Protein AF-A0A453IZM3-F1 (afdb_monomer)

Nearest PDB structures (foldseek):
  3kxy-assembly4_V  TM=3.338E-01  e=6.312E+00  Pseudomonas aeruginosa

Mean predicted aligned error: 9.44 Å

Solvent-accessible surface area (backbone atoms only — not comparable to full-atom values): 4672 Å² total; per-residue (Å²): 111,43,73,45,79,51,99,92,39,84,40,79,80,42,76,75,87,81,61,102,58,83,79,79,77,83,75,59,63,71,61,53,54,65,75,50,71,86,63,53,70,68,57,54,50,51,53,51,51,55,61,69,67,53,82,68,94,76,65,64,70,70,63,70,68,74,81,122

Secondary structure (DSSP, 8-state):
-EEEEETTEEEEEE-----SSPPPPPP-HHHHHHHSTT--HHHHHHHHHHHHHS--SSSHHHHTTS--

Organism: Aegilops tauschii subsp. strangulata (NCBI:txid200361)

Sequence (68 aa):
MVVKLIDGRWEVIYYVGEHNHKLVDKPSLKKYLRSHQGIPPEERAFLTHHHNCNLTTGENDLLAQSEG

Radius of gyration: 16.25 Å; Cα contacts (8 Å, |Δi|>4): 27; chains: 1; bounding box: 36×35×35 Å

Structure (mmCIF, N/CA/C/O backbone):
data_AF-A0A453IZM3-F1
#
_entry.id   AF-A0A453IZM3-F1
#
loop_
_atom_site.group_PDB
_atom_site.id
_atom_site.type_symbol
_atom_site.label_atom_id
_atom_site.label_alt_id
_atom_site.label_comp_id
_atom_site.label_asym_id
_atom_site.label_entity_id
_atom_site.label_seq_id
_atom_site.pdbx_PDB_ins_code
_atom_site.Cartn_x
_atom_site.Cartn_y
_atom_site.Cartn_z
_atom_site.occupancy
_atom_site.B_iso_or_equiv
_atom_site.auth_seq_id
_atom_site.auth_comp_id
_atom_site.auth_asym_id
_atom_site.auth_atom_id
_atom_site.pdbx_PDB_model_num
ATOM 1 N N . MET A 1 1 ? -1.414 -4.567 -16.510 1.00 85.81 1 MET A N 1
ATOM 2 C CA . MET A 1 1 ? -0.837 -5.769 -15.870 1.00 85.81 1 MET A CA 1
ATOM 3 C C . MET A 1 1 ? -1.392 -7.011 -16.541 1.00 85.81 1 MET A C 1
ATOM 5 O O . MET A 1 1 ? -2.540 -6.977 -16.970 1.00 85.81 1 MET A O 1
ATOM 9 N N . VAL A 1 2 ? -0.604 -8.078 -16.617 1.00 90.62 2 VAL A N 1
ATOM 10 C CA . VAL A 1 2 ? -1.048 -9.419 -17.014 1.00 90.62 2 VAL A CA 1
ATOM 11 C C . VAL A 1 2 ? -0.742 -10.360 -15.857 1.00 90.62 2 VAL A C 1
ATOM 13 O O . VAL A 1 2 ? 0.337 -10.286 -15.266 1.00 90.62 2 VAL A O 1
ATOM 16 N N . VAL A 1 3 ? -1.701 -11.222 -15.532 1.00 91.62 3 VAL A N 1
ATOM 17 C CA . VAL A 1 3 ? -1.588 -12.200 -14.448 1.00 91.62 3 VAL A CA 1
ATOM 18 C C . VAL A 1 3 ? -1.730 -13.618 -14.979 1.00 91.62 3 VAL A C 1
ATOM 20 O O . VAL A 1 3 ? -2.416 -13.850 -15.978 1.00 91.62 3 VAL A O 1
ATOM 23 N N . LYS A 1 4 ? -1.098 -14.568 -14.295 1.00 94.56 4 LYS A N 1
ATOM 24 C CA . LYS A 1 4 ? -1.211 -16.000 -14.575 1.00 94.56 4 LYS A CA 1
ATOM 25 C C . LYS A 1 4 ? -1.416 -16.762 -13.270 1.00 94.56 4 LYS A C 1
ATOM 27 O O . LYS A 1 4 ? -0.865 -16.384 -12.243 1.00 94.56 4 LYS A O 1
ATOM 32 N N . LEU A 1 5 ? -2.210 -17.829 -13.318 1.00 95.75 5 LEU A N 1
ATOM 33 C CA . LEU A 1 5 ? -2.328 -18.772 -12.211 1.00 95.75 5 LEU A CA 1
ATOM 34 C C . LEU A 1 5 ? -1.172 -19.781 -12.299 1.00 95.75 5 LEU A C 1
ATOM 36 O O . LEU A 1 5 ? -1.084 -20.523 -13.279 1.00 95.75 5 LEU A O 1
ATOM 40 N N . ILE A 1 6 ? -0.288 -19.785 -11.303 1.00 93.94 6 ILE A N 1
ATOM 41 C CA . ILE A 1 6 ? 0.879 -20.672 -11.188 1.00 93.94 6 ILE A CA 1
ATOM 42 C C . ILE A 1 6 ? 0.795 -21.337 -9.812 1.00 93.94 6 ILE A C 1
ATOM 44 O O . ILE A 1 6 ? 0.660 -20.650 -8.805 1.00 93.94 6 ILE A O 1
ATOM 48 N N . ASP A 1 7 ? 0.756 -22.671 -9.765 1.00 94.94 7 ASP A N 1
ATOM 49 C CA . ASP A 1 7 ? 0.649 -23.460 -8.523 1.00 94.94 7 ASP A CA 1
ATOM 50 C C . ASP A 1 7 ? -0.456 -22.989 -7.552 1.00 94.94 7 ASP A C 1
ATOM 52 O O . ASP A 1 7 ? -0.302 -22.966 -6.330 1.00 94.94 7 ASP A O 1
ATOM 56 N N . GLY A 1 8 ? -1.603 -22.580 -8.105 1.00 94.50 8 GLY A N 1
ATOM 57 C CA . GLY A 1 8 ? -2.748 -22.092 -7.329 1.00 94.50 8 GLY A CA 1
ATOM 58 C C . GLY A 1 8 ? -2.605 -20.659 -6.803 1.00 94.50 8 GLY A C 1
ATOM 59 O O . GLY A 1 8 ? -3.451 -20.213 -6.028 1.00 94.50 8 GLY A O 1
ATOM 60 N N . ARG A 1 9 ? -1.574 -19.920 -7.225 1.00 89.88 9 ARG A N 1
ATOM 61 C CA . ARG A 1 9 ? -1.339 -18.514 -6.875 1.00 89.88 9 ARG A CA 1
ATOM 62 C C . ARG A 1 9 ? -1.431 -17.627 -8.109 1.00 89.88 9 ARG A C 1
ATOM 64 O O . ARG A 1 9 ? -0.973 -17.989 -9.188 1.00 89.88 9 ARG A O 1
ATOM 71 N N . TRP A 1 10 ? -2.053 -16.462 -7.954 1.00 91.56 10 TRP A N 1
ATOM 72 C CA . TRP A 1 10 ? -2.065 -15.443 -8.999 1.00 91.56 10 TRP A CA 1
ATOM 73 C C . TRP A 1 10 ? -0.751 -14.673 -8.960 1.00 91.56 10 TRP A C 1
ATOM 75 O O . TRP A 1 10 ? -0.459 -14.001 -7.972 1.00 91.56 10 TRP A O 1
ATOM 85 N N . GLU A 1 11 ? 0.015 -14.755 -10.040 1.00 90.75 11 GLU A N 1
ATOM 86 C CA . GLU A 1 11 ? 1.283 -14.049 -10.195 1.00 90.75 11 GLU A CA 1
ATOM 87 C C . GLU A 1 11 ? 1.174 -12.990 -11.289 1.00 90.75 11 GLU A C 1
ATOM 89 O O . GLU A 1 11 ? 0.581 -13.223 -12.348 1.00 90.75 11 GLU A O 1
ATOM 94 N N . VAL A 1 12 ? 1.744 -11.810 -11.035 1.00 86.50 12 VAL A N 1
ATOM 95 C CA . VAL A 1 12 ? 1.875 -10.748 -12.037 1.00 86.50 12 VAL A CA 1
ATOM 96 C C . VAL A 1 12 ? 3.073 -11.085 -12.915 1.00 86.50 12 VAL A C 1
ATOM 98 O O . VAL A 1 12 ? 4.209 -11.003 -12.468 1.00 86.50 12 VAL A O 1
ATOM 101 N N . ILE A 1 13 ? 2.817 -11.450 -14.169 1.00 91.81 13 ILE A N 1
ATOM 102 C CA . ILE A 1 13 ? 3.864 -11.825 -15.134 1.00 91.81 13 ILE A CA 1
ATOM 103 C C . ILE A 1 13 ? 4.281 -10.662 -16.037 1.00 91.81 13 ILE A C 1
ATOM 105 O O . ILE A 1 13 ? 5.280 -10.744 -16.742 1.00 91.81 13 ILE A O 1
ATOM 109 N N . TYR A 1 14 ? 3.497 -9.583 -16.050 1.00 88.00 14 TYR A N 1
ATOM 110 C CA . TYR A 1 14 ? 3.817 -8.367 -16.787 1.00 88.00 14 TYR A CA 1
ATOM 111 C C . TYR A 1 14 ? 3.131 -7.157 -16.156 1.00 88.00 14 TYR A C 1
ATOM 113 O O . TYR A 1 14 ? 1.933 -7.187 -15.847 1.00 88.00 14 TYR A O 1
ATOM 121 N N . TYR A 1 15 ? 3.868 -6.062 -16.012 1.00 84.31 15 TYR A N 1
ATOM 122 C CA . TYR A 1 15 ? 3.380 -4.801 -15.467 1.00 84.31 15 TYR A CA 1
ATOM 123 C C . TYR A 1 15 ? 3.882 -3.638 -16.328 1.00 84.31 15 TYR A C 1
ATOM 125 O O . TYR A 1 15 ? 5.047 -3.602 -16.702 1.00 84.31 15 TYR A O 1
ATOM 133 N N . VAL A 1 16 ? 2.990 -2.696 -16.644 1.00 85.25 16 VAL A N 1
ATOM 134 C CA . VAL A 1 16 ? 3.349 -1.427 -17.291 1.00 85.25 16 VAL A CA 1
ATOM 135 C C . VAL A 1 16 ? 3.286 -0.370 -16.204 1.00 85.25 16 VAL A C 1
ATOM 137 O O . VAL A 1 16 ? 2.195 -0.074 -15.718 1.00 85.25 16 VAL A O 1
ATOM 140 N N . GLY A 1 17 ? 4.450 0.138 -15.804 1.00 80.88 17 GLY A N 1
ATOM 141 C CA . GLY A 1 17 ? 4.570 1.205 -14.808 1.00 80.88 17 GLY A CA 1
ATOM 142 C C . GLY A 1 17 ? 4.508 2.613 -15.392 1.00 80.88 17 GLY A C 1
ATOM 143 O O . GLY A 1 17 ? 4.462 3.582 -14.641 1.00 80.88 17 GLY A O 1
ATOM 144 N N . GLU A 1 18 ? 4.506 2.747 -16.719 1.00 86.94 18 GLU A N 1
ATOM 145 C CA . GLU A 1 18 ? 4.352 4.042 -17.369 1.00 86.94 18 GLU A CA 1
ATOM 146 C C . GLU A 1 18 ? 2.892 4.498 -17.302 1.00 86.94 18 GLU A C 1
ATOM 148 O O . GLU A 1 18 ? 1.961 3.783 -17.683 1.00 86.94 18 GLU A O 1
ATOM 153 N N . HIS A 1 19 ? 2.703 5.722 -16.824 1.00 83.88 19 HIS A N 1
ATOM 154 C CA . HIS A 1 19 ? 1.407 6.368 -16.726 1.00 83.88 19 HIS A CA 1
ATOM 155 C C . HIS A 1 19 ? 1.441 7.674 -17.518 1.00 83.88 19 HIS A C 1
ATOM 157 O O . HIS A 1 19 ? 2.425 8.409 -17.494 1.00 83.88 19 HIS A O 1
ATOM 163 N N . ASN A 1 20 ? 0.332 8.012 -18.173 1.00 88.50 20 ASN A N 1
ATOM 164 C CA . ASN A 1 20 ? 0.167 9.297 -18.863 1.00 88.50 20 ASN A CA 1
ATOM 165 C C . ASN A 1 20 ? -0.027 10.486 -17.893 1.00 88.50 20 ASN A C 1
ATOM 167 O O . ASN A 1 20 ? -0.216 11.622 -18.324 1.00 88.50 20 ASN A O 1
ATOM 171 N N . HIS A 1 21 ? -0.000 10.227 -16.584 1.00 86.00 21 HIS A N 1
ATOM 172 C CA . HIS A 1 21 ? -0.112 11.208 -15.515 1.00 86.00 21 HIS A CA 1
ATOM 173 C C . HIS A 1 21 ? 0.764 10.799 -14.325 1.00 86.00 21 HIS A C 1
ATOM 175 O O . HIS A 1 21 ? 1.159 9.643 -14.182 1.00 86.00 21 HIS A O 1
ATOM 181 N N . LYS A 1 22 ? 1.030 11.747 -13.419 1.00 85.25 22 LYS A N 1
ATOM 182 C CA . LYS A 1 22 ? 1.707 11.442 -12.152 1.00 85.25 22 LYS A CA 1
ATOM 183 C C . LYS A 1 22 ? 0.835 10.524 -11.303 1.00 85.25 22 LYS A C 1
ATOM 185 O O . LYS A 1 22 ? -0.373 10.745 -11.198 1.00 85.25 22 LYS A O 1
ATOM 190 N N . LEU A 1 23 ? 1.446 9.520 -10.686 1.00 82.12 23 LEU A N 1
ATOM 191 C CA . LEU A 1 23 ? 0.766 8.694 -9.698 1.00 82.12 23 LEU A CA 1
ATOM 192 C C . LEU A 1 23 ? 0.317 9.546 -8.509 1.00 82.12 23 LEU A C 1
ATOM 194 O O . LEU A 1 23 ? 0.980 10.510 -8.129 1.00 82.12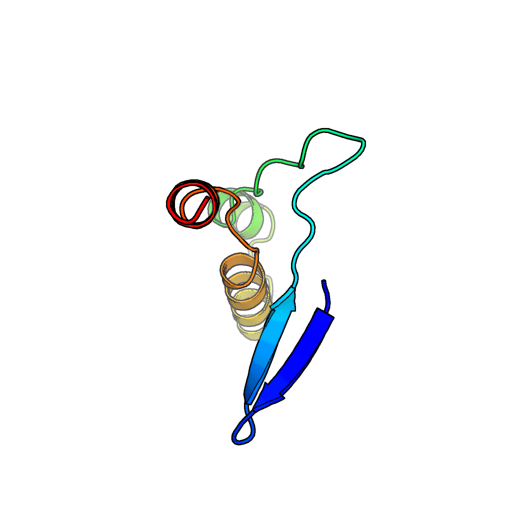 23 LEU A O 1
ATOM 198 N N . VAL A 1 24 ? -0.832 9.186 -7.941 1.00 83.31 24 VAL A N 1
ATOM 199 C CA . VAL A 1 24 ? -1.328 9.809 -6.714 1.00 83.31 24 VAL A CA 1
ATOM 200 C C . VAL A 1 24 ? -0.527 9.259 -5.542 1.00 83.31 24 VAL A C 1
ATOM 202 O O . VAL A 1 24 ? -0.406 8.042 -5.389 1.00 83.31 24 VAL A O 1
ATOM 205 N N . ASP A 1 25 ? -0.017 10.152 -4.696 1.00 83.69 25 ASP A N 1
ATOM 206 C CA . ASP A 1 25 ? 0.693 9.759 -3.484 1.00 83.69 25 ASP A CA 1
ATOM 207 C C . ASP A 1 25 ? -0.195 8.895 -2.589 1.00 83.69 25 ASP A C 1
ATOM 209 O O . ASP A 1 25 ? -1.374 9.191 -2.363 1.00 83.69 25 ASP A O 1
ATOM 213 N N . LYS A 1 26 ? 0.391 7.832 -2.033 1.00 84.25 26 LYS A N 1
ATOM 214 C CA . LYS A 1 26 ? -0.317 6.913 -1.141 1.00 84.25 26 LYS A CA 1
ATOM 215 C C . LYS A 1 26 ? -0.888 7.691 0.059 1.00 84.25 26 LYS A C 1
ATOM 217 O O . LYS A 1 26 ? -0.117 8.223 0.863 1.00 84.25 26 LYS A O 1
ATOM 222 N N . PRO A 1 27 ? -2.222 7.746 0.239 1.00 86.25 27 PRO A N 1
ATOM 223 C CA . PRO A 1 27 ? -2.817 8.506 1.333 1.00 86.25 27 PRO A CA 1
ATOM 224 C C . PRO A 1 27 ? -2.421 7.934 2.694 1.00 86.25 27 PRO A C 1
ATOM 226 O O . PRO A 1 27 ? -2.383 6.720 2.881 1.00 86.25 27 PRO A O 1
ATOM 229 N N . SER A 1 28 ? -2.180 8.795 3.683 1.00 91.19 28 SER A N 1
ATOM 230 C CA . SER A 1 28 ? -1.835 8.346 5.037 1.00 91.19 28 SER A CA 1
ATOM 231 C C . SER A 1 28 ? -2.988 7.569 5.682 1.00 91.19 28 SER A C 1
ATOM 233 O O . SER A 1 28 ? -3.999 8.164 6.070 1.00 91.19 28 SER A O 1
ATOM 235 N N . LEU A 1 29 ? -2.798 6.260 5.894 1.00 93.31 29 LEU A N 1
ATOM 236 C CA . LEU A 1 29 ? -3.763 5.416 6.610 1.00 93.31 29 LEU A CA 1
ATOM 237 C C . LEU A 1 29 ? -4.048 5.964 8.012 1.00 93.31 29 LEU A C 1
ATOM 239 O O . LEU A 1 29 ? -5.195 6.036 8.438 1.00 93.31 29 LEU A O 1
ATOM 243 N N . LYS A 1 30 ? -3.013 6.440 8.714 1.00 94.00 30 LYS A N 1
ATO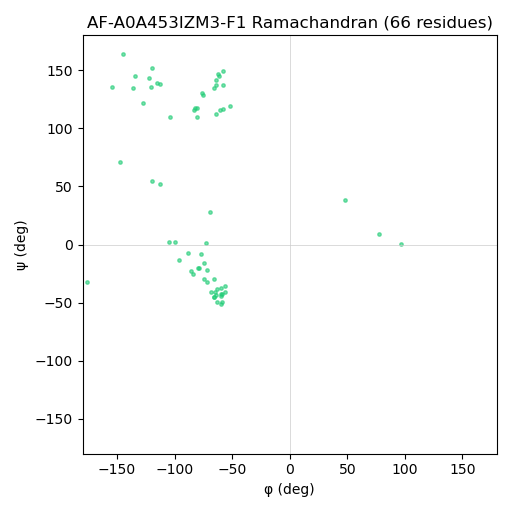M 244 C CA . LYS A 1 30 ? -3.160 7.050 10.042 1.00 94.00 30 LYS A CA 1
ATOM 245 C C . LYS A 1 30 ? -4.068 8.282 10.008 1.00 94.00 30 LYS A C 1
ATOM 247 O O . LYS A 1 30 ? -4.913 8.434 10.887 1.00 94.00 30 LYS A O 1
ATOM 252 N N . LYS A 1 31 ? -3.899 9.165 9.015 1.00 96.06 31 LYS A N 1
ATOM 253 C CA . LYS A 1 31 ? -4.753 10.353 8.854 1.00 96.06 31 LYS A CA 1
ATOM 254 C C . LYS A 1 31 ? -6.196 9.945 8.553 1.00 96.06 31 LYS A C 1
ATOM 256 O O . LYS A 1 31 ? -7.097 10.500 9.173 1.00 96.06 31 LYS A O 1
ATOM 261 N N . TYR A 1 32 ? -6.386 8.963 7.672 1.00 94.19 32 TYR A N 1
ATOM 262 C CA . TYR A 1 32 ? -7.702 8.449 7.291 1.00 94.19 32 TYR A CA 1
ATOM 263 C C . TYR A 1 32 ? -8.450 7.815 8.472 1.00 94.19 32 TYR A C 1
ATOM 265 O O . TYR A 1 32 ? -9.589 8.178 8.752 1.00 94.19 32 TYR A O 1
ATOM 273 N N . LEU A 1 33 ? -7.803 6.918 9.221 1.00 95.00 33 LEU A N 1
ATOM 274 C CA . LEU A 1 33 ? -8.422 6.262 10.379 1.00 95.00 33 LEU A CA 1
ATOM 275 C C . LEU A 1 33 ? -8.720 7.248 11.515 1.00 95.00 33 LEU A C 1
ATOM 277 O O . LEU A 1 33 ? -9.672 7.061 12.264 1.00 95.00 33 LEU A O 1
ATOM 281 N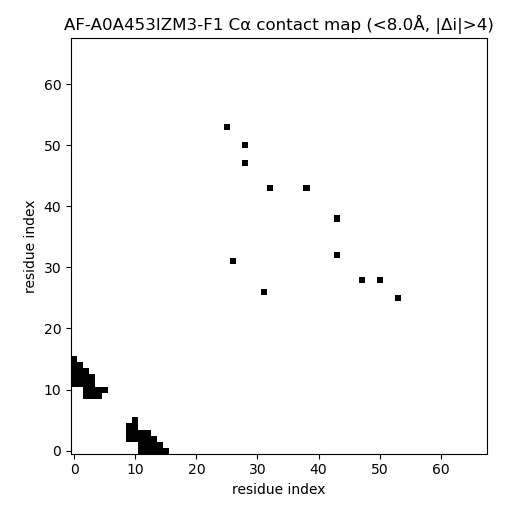 N . ARG A 1 34 ? -7.924 8.316 11.644 1.00 95.81 34 ARG A N 1
ATOM 282 C CA . ARG A 1 34 ? -8.184 9.374 12.626 1.00 95.81 34 ARG A CA 1
ATOM 283 C C . ARG A 1 34 ? -9.383 10.247 12.253 1.00 95.81 34 ARG A C 1
ATOM 285 O O . ARG A 1 34 ? -10.037 10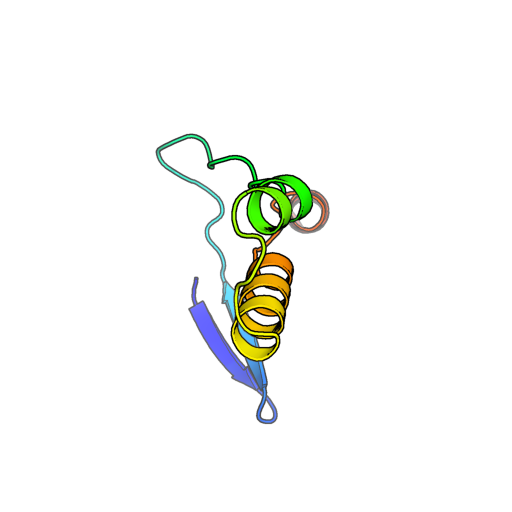.740 13.159 1.00 95.81 34 ARG A O 1
ATOM 292 N N . SER A 1 35 ? -9.665 10.483 10.971 1.00 96.62 35 SER A N 1
ATOM 293 C CA . SER A 1 35 ? -10.857 11.254 10.577 1.00 96.62 35 SER A CA 1
ATOM 294 C C . SER A 1 35 ? -12.147 10.434 10.636 1.00 96.62 35 SER A C 1
ATOM 296 O O . SER A 1 35 ? -13.218 11.017 10.726 1.00 96.62 35 SER A O 1
ATOM 298 N N . HIS A 1 36 ? -12.044 9.103 10.614 1.00 94.19 36 HIS A N 1
ATOM 299 C CA . HIS A 1 36 ? -13.173 8.171 10.657 1.00 94.19 36 HIS A CA 1
ATOM 300 C C . HIS A 1 36 ? -13.179 7.382 11.973 1.00 94.19 36 HIS A C 1
ATOM 302 O O . HIS A 1 36 ? -13.182 6.152 11.989 1.00 94.19 36 HIS A O 1
ATOM 308 N N . GLN A 1 37 ? -13.117 8.087 13.106 1.00 93.25 37 GLN A N 1
ATOM 309 C CA . GLN A 1 37 ? -13.249 7.432 14.407 1.00 93.25 37 GLN A CA 1
ATOM 310 C C . GLN A 1 37 ? -14.664 6.867 14.562 1.00 93.25 37 GLN A C 1
ATOM 312 O O . GLN A 1 37 ? -15.639 7.544 14.257 1.00 93.25 37 GLN A O 1
ATOM 317 N N . GLY A 1 38 ? -14.762 5.628 15.043 1.00 94.31 38 GLY A N 1
ATOM 318 C CA . GLY A 1 38 ? -16.039 4.941 15.245 1.00 94.31 38 GLY A CA 1
ATOM 319 C C . GLY A 1 38 ? -16.464 4.012 14.107 1.00 94.31 38 GLY A C 1
ATOM 320 O O . GLY A 1 38 ? -17.502 3.372 14.245 1.00 94.31 38 GLY A O 1
ATOM 321 N N . ILE A 1 39 ? -15.674 3.882 13.030 1.00 96.31 39 ILE A N 1
ATOM 322 C CA . ILE A 1 39 ? -15.922 2.824 12.040 1.00 96.31 39 ILE A CA 1
ATOM 323 C C . ILE A 1 39 ? -15.780 1.436 12.684 1.00 96.31 39 ILE A C 1
ATOM 325 O O . ILE A 1 39 ? -14.937 1.262 13.579 1.00 96.31 39 ILE A O 1
ATOM 329 N N . PRO A 1 40 ? -16.563 0.443 12.237 1.00 97.69 40 PRO A N 1
ATOM 330 C CA . PRO A 1 40 ? -16.485 -0.904 12.773 1.00 97.69 40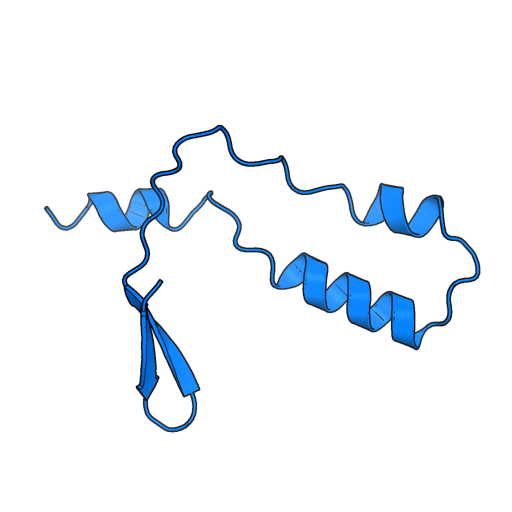 PRO A CA 1
ATOM 331 C C . PRO A 1 40 ? -15.084 -1.533 12.637 1.00 97.69 40 PRO A C 1
ATOM 333 O O . PRO A 1 40 ? -14.347 -1.231 11.687 1.00 97.69 40 PRO A O 1
ATOM 336 N N . PRO A 1 41 ? -14.682 -2.424 13.564 1.00 95.56 41 PRO A N 1
ATOM 337 C CA . PRO A 1 41 ? -13.382 -3.093 13.509 1.00 95.56 41 PRO A CA 1
ATOM 338 C C . PRO A 1 41 ? -13.132 -3.852 12.200 1.00 95.56 41 PRO A C 1
ATOM 340 O O . PRO A 1 41 ? -12.001 -3.857 11.709 1.00 95.56 41 PRO A O 1
ATOM 343 N N . GLU A 1 42 ? -14.166 -4.460 11.618 1.00 96.62 42 GLU A N 1
ATOM 344 C CA . GLU A 1 42 ? -14.090 -5.163 10.338 1.00 96.62 42 GLU A CA 1
ATOM 345 C C . GLU A 1 42 ? -13.768 -4.218 9.176 1.00 96.62 42 GLU A C 1
ATOM 347 O O . GLU A 1 42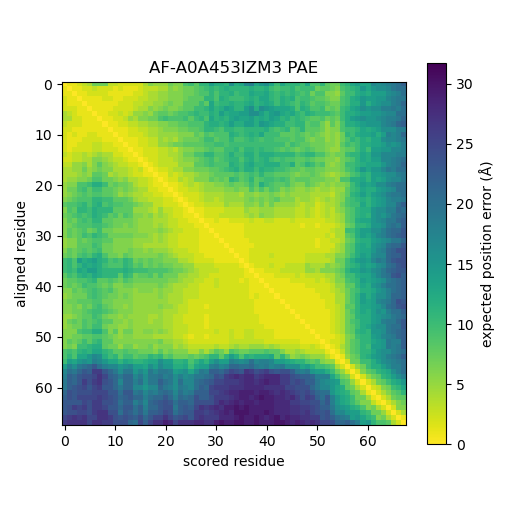 ? -12.911 -4.525 8.346 1.00 96.62 42 GLU A O 1
ATOM 352 N N . GLU A 1 43 ? -14.366 -3.028 9.163 1.00 95.81 43 GLU A N 1
ATOM 353 C CA . GLU A 1 43 ? -14.110 -2.015 8.142 1.00 95.81 43 GLU A CA 1
ATOM 354 C C . GLU A 1 43 ? -12.688 -1.465 8.287 1.00 95.81 43 GLU A C 1
ATOM 356 O O . GLU A 1 43 ? -11.945 -1.343 7.310 1.00 95.81 43 GLU A O 1
ATOM 361 N N . ARG A 1 44 ? -12.238 -1.244 9.528 1.00 95.38 44 ARG A N 1
ATOM 362 C CA . ARG A 1 44 ? -10.848 -0.869 9.814 1.00 95.38 44 ARG A CA 1
ATOM 363 C C . ARG A 1 44 ? -9.855 -1.926 9.328 1.00 95.38 44 ARG A C 1
ATOM 365 O O . ARG A 1 44 ? -8.806 -1.567 8.782 1.00 95.38 44 ARG A O 1
ATOM 372 N N . ALA A 1 45 ? -10.149 -3.206 9.547 1.00 94.81 45 ALA A N 1
ATOM 373 C CA . ALA A 1 45 ? -9.302 -4.310 9.106 1.00 94.81 45 ALA A CA 1
ATOM 374 C C . ALA A 1 45 ? -9.244 -4.389 7.574 1.00 94.81 45 ALA A C 1
ATOM 376 O O . ALA A 1 45 ? -8.150 -4.459 7.010 1.00 94.81 45 ALA A O 1
ATOM 377 N N . PHE A 1 46 ? -10.395 -4.279 6.909 1.00 94.56 46 PHE A N 1
ATOM 378 C CA . PHE A 1 46 ? -10.491 -4.247 5.452 1.00 94.56 46 PHE A CA 1
ATOM 379 C C . PHE A 1 46 ? -9.689 -3.086 4.844 1.00 94.56 46 PHE A C 1
ATOM 381 O O . PHE A 1 46 ? -8.851 -3.300 3.968 1.00 94.56 46 PHE A O 1
ATOM 388 N N . LEU A 1 47 ? -9.865 -1.866 5.358 1.00 93.44 47 LEU A N 1
ATOM 389 C CA . LEU A 1 47 ? -9.144 -0.678 4.887 1.00 93.44 47 LEU A CA 1
ATOM 390 C C . LEU A 1 47 ? -7.633 -0.785 5.108 1.00 93.44 47 LEU A C 1
ATOM 392 O O . LEU A 1 47 ? -6.848 -0.363 4.259 1.00 93.44 47 LEU A O 1
ATOM 396 N N . THR A 1 48 ? -7.215 -1.363 6.236 1.00 93.06 48 THR A N 1
ATOM 397 C CA . THR A 1 48 ? -5.797 -1.608 6.531 1.00 93.06 48 THR A CA 1
ATOM 398 C C . THR A 1 48 ? -5.211 -2.626 5.555 1.00 93.06 48 THR A C 1
ATOM 400 O O . THR A 1 48 ? -4.134 -2.39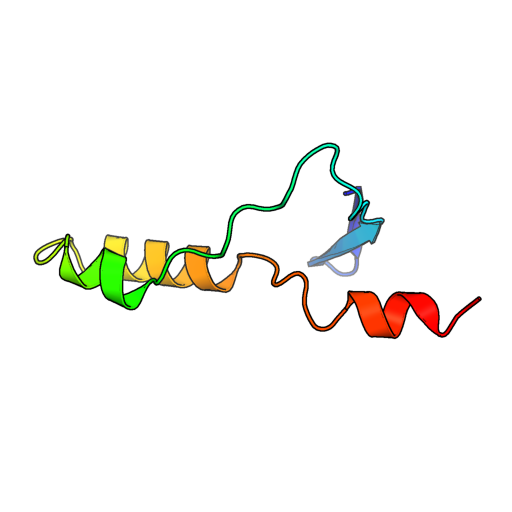5 5.008 1.00 93.06 48 THR A O 1
ATOM 403 N N . HIS A 1 49 ? -5.9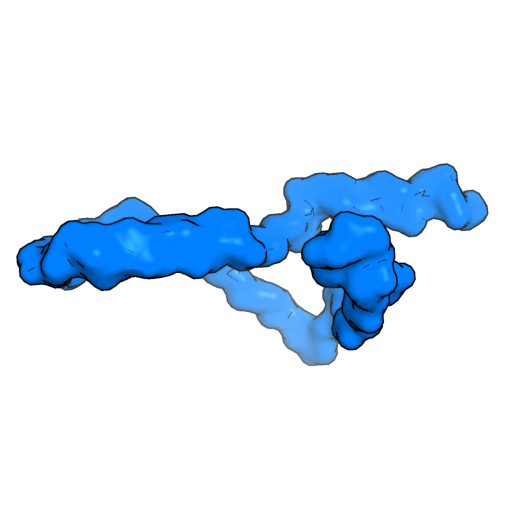29 -3.720 5.291 1.00 91.75 49 HIS A N 1
ATOM 404 C CA . HIS A 1 49 ? -5.519 -4.723 4.312 1.00 91.75 49 HIS A CA 1
ATOM 405 C C . HIS A 1 49 ? -5.384 -4.109 2.913 1.00 91.75 49 HIS A C 1
ATOM 407 O O . HIS A 1 49 ? -4.313 -4.189 2.317 1.00 91.75 49 HIS A O 1
ATOM 413 N N . HIS A 1 50 ? -6.406 -3.391 2.441 1.00 89.19 50 HIS A N 1
ATOM 414 C CA . HIS A 1 50 ? -6.374 -2.717 1.142 1.00 89.19 50 HIS A CA 1
ATOM 415 C C . HIS A 1 50 ? -5.228 -1.698 1.046 1.00 89.19 50 HIS A C 1
ATOM 417 O O . HIS A 1 50 ? -4.509 -1.644 0.050 1.00 89.19 50 HIS A O 1
ATOM 423 N N . HIS A 1 51 ? -5.000 -0.913 2.103 1.00 90.06 51 HIS A N 1
ATOM 424 C CA . HIS A 1 51 ? -3.876 0.019 2.151 1.00 90.06 51 HIS A CA 1
ATOM 425 C C . HIS A 1 51 ? -2.522 -0.694 2.023 1.00 90.06 51 HIS A C 1
ATOM 427 O O . HIS A 1 51 ? -1.618 -0.172 1.368 1.00 90.06 51 HIS A O 1
ATOM 433 N N . ASN A 1 52 ? -2.371 -1.879 2.611 1.00 86.81 52 ASN A N 1
ATOM 434 C CA . ASN A 1 52 ? -1.145 -2.670 2.517 1.00 86.81 52 ASN A CA 1
ATOM 435 C C . ASN A 1 52 ? -0.974 -3.331 1.142 1.00 86.81 52 ASN A C 1
ATOM 437 O O . ASN A 1 52 ? 0.156 -3.484 0.694 1.00 86.81 52 ASN A O 1
ATOM 441 N N . CYS A 1 53 ? -2.071 -3.652 0.452 1.00 83.38 53 CYS A N 1
ATOM 442 C CA . CYS A 1 53 ? -2.050 -4.196 -0.909 1.00 83.38 53 CYS A CA 1
ATOM 443 C C . CYS A 1 53 ? -1.710 -3.160 -1.991 1.00 83.38 53 CYS A C 1
ATOM 445 O O . CYS A 1 53 ? -1.379 -3.549 -3.110 1.00 83.38 53 CYS A O 1
ATOM 447 N N . ASN A 1 54 ? -1.785 -1.856 -1.694 1.00 74.62 54 ASN A N 1
ATOM 448 C CA . ASN A 1 54 ? -1.364 -0.826 -2.644 1.00 74.62 54 ASN A CA 1
ATOM 449 C C . ASN A 1 54 ? 0.118 -1.005 -2.988 1.00 74.62 54 ASN A C 1
ATOM 451 O O . ASN A 1 54 ? 0.973 -0.800 -2.118 1.00 74.62 54 ASN A O 1
ATOM 455 N N . LEU A 1 55 ? 0.379 -1.307 -4.262 1.00 67.00 55 LEU A N 1
ATOM 456 C CA . LEU A 1 55 ? 1.709 -1.388 -4.854 1.00 67.00 55 LEU A CA 1
ATOM 457 C C . LEU A 1 55 ? 2.472 -0.095 -4.550 1.00 67.00 55 LEU A C 1
ATOM 459 O O . LEU A 1 55 ? 2.036 1.000 -4.905 1.00 67.00 55 LEU A O 1
ATOM 463 N N . THR A 1 56 ? 3.588 -0.206 -3.841 1.00 59.53 56 THR A N 1
ATOM 464 C CA . THR A 1 56 ? 4.524 0.902 -3.674 1.00 59.53 56 THR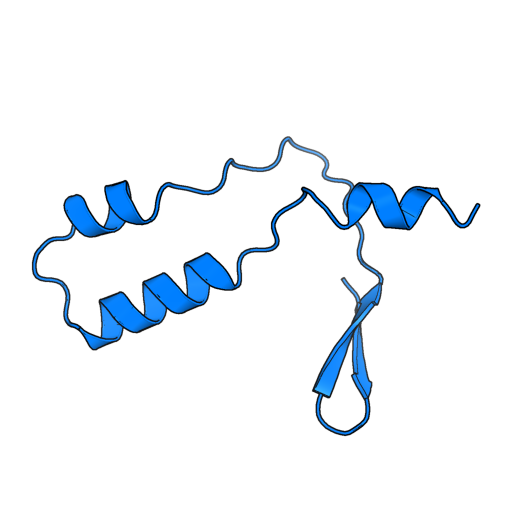 A CA 1
ATOM 465 C C . THR A 1 56 ? 5.412 0.943 -4.908 1.00 59.53 56 THR A C 1
ATOM 467 O O . THR A 1 56 ? 6.155 -0.002 -5.158 1.00 59.53 56 THR A O 1
ATOM 470 N N . THR A 1 57 ? 5.366 2.033 -5.671 1.00 52.31 57 THR A N 1
ATOM 471 C CA . THR A 1 57 ? 6.206 2.271 -6.863 1.00 52.31 57 THR A CA 1
ATOM 472 C C . THR A 1 57 ? 7.690 2.507 -6.522 1.00 52.31 57 THR A C 1
ATOM 474 O O . THR A 1 57 ? 8.393 3.228 -7.211 1.00 52.31 57 THR A O 1
ATOM 477 N N . GLY A 1 58 ? 8.183 1.955 -5.412 1.00 49.28 58 GLY A N 1
ATOM 478 C CA . GLY A 1 58 ? 9.495 2.260 -4.850 1.00 49.28 58 GLY A CA 1
ATOM 479 C C . GLY A 1 58 ? 10.100 1.049 -4.161 1.00 49.28 58 GLY A C 1
ATOM 480 O O . GLY A 1 58 ? 10.131 1.009 -2.942 1.00 49.28 58 GLY A O 1
ATOM 481 N N . GLU A 1 59 ? 10.503 0.064 -4.964 1.00 46.38 59 GLU A N 1
ATOM 482 C CA . GLU A 1 59 ? 11.634 -0.858 -4.722 1.00 46.38 59 GLU A CA 1
ATOM 483 C C . GLU A 1 59 ? 11.824 -1.786 -5.934 1.00 46.38 59 GLU A C 1
ATOM 485 O O . GLU A 1 59 ? 12.949 -2.092 -6.316 1.00 46.38 59 GLU A O 1
ATOM 490 N N . ASN A 1 60 ? 10.733 -2.139 -6.624 1.00 41.25 60 ASN A N 1
ATOM 491 C CA . ASN A 1 60 ? 10.787 -3.016 -7.801 1.00 41.25 60 ASN A CA 1
ATOM 492 C C . ASN A 1 60 ? 11.222 -2.314 -9.100 1.00 41.25 60 ASN A C 1
ATOM 494 O O . ASN A 1 60 ? 11.707 -2.984 -10.005 1.00 41.25 60 ASN A O 1
ATOM 498 N N . ASP A 1 61 ? 11.127 -0.984 -9.190 1.00 43.88 61 ASP A N 1
ATOM 499 C CA . ASP A 1 61 ? 11.590 -0.250 -10.380 1.00 43.88 61 ASP A CA 1
ATOM 500 C C . ASP A 1 61 ? 13.125 -0.205 -10.498 1.00 43.88 61 ASP A C 1
ATOM 502 O O . ASP A 1 61 ? 13.645 -0.044 -11.598 1.00 43.88 61 ASP A O 1
ATOM 506 N N . LEU A 1 62 ? 13.870 -0.398 -9.399 1.00 38.84 62 LEU A N 1
ATOM 507 C CA . LEU A 1 62 ? 15.340 -0.450 -9.430 1.00 38.84 62 LEU A CA 1
ATOM 508 C C . LEU A 1 62 ? 15.884 -1.839 -9.795 1.00 38.84 62 LEU A C 1
ATOM 510 O O . LEU A 1 62 ? 16.977 -1.932 -10.343 1.00 38.84 62 LEU A O 1
ATOM 514 N N . LEU A 1 63 ? 15.126 -2.909 -9.535 1.00 38.44 63 LEU A N 1
ATOM 515 C CA . LEU A 1 63 ? 15.516 -4.279 -9.898 1.00 38.44 63 LEU A CA 1
ATOM 516 C C . LEU A 1 63 ? 15.117 -4.641 -11.337 1.00 38.44 63 LEU A C 1
ATOM 518 O O . LEU A 1 63 ? 15.747 -5.495 -11.949 1.00 38.44 63 LEU A O 1
ATOM 522 N N . ALA A 1 64 ? 14.123 -3.958 -11.915 1.00 41.50 64 ALA A N 1
ATOM 523 C CA . ALA A 1 64 ? 13.722 -4.159 -13.310 1.00 41.50 64 ALA A CA 1
ATOM 524 C C . ALA A 1 64 ? 14.674 -3.503 -14.336 1.00 41.50 64 ALA A C 1
ATOM 526 O O . ALA A 1 64 ? 14.529 -3.735 -15.532 1.00 41.50 64 ALA A O 1
ATOM 527 N N . GLN A 1 65 ? 15.642 -2.690 -13.891 1.00 37.34 65 GLN A N 1
ATOM 528 C CA . GLN A 1 65 ? 16.622 -2.017 -14.760 1.00 37.34 65 GLN A CA 1
ATOM 529 C C . GLN A 1 65 ? 18.028 -2.643 -14.720 1.00 37.34 65 GLN A C 1
ATOM 531 O O . GLN A 1 65 ? 18.927 -2.135 -15.383 1.00 37.34 65 GLN A O 1
ATOM 536 N N . SER A 1 66 ? 18.241 -3.735 -13.973 1.00 36.53 66 SER A N 1
ATOM 537 C CA . SER A 1 66 ? 19.540 -4.431 -13.916 1.00 36.53 66 SER A CA 1
ATOM 538 C C . SER A 1 66 ? 19.634 -5.687 -14.792 1.00 36.53 66 SER A C 1
ATOM 540 O O . SER A 1 66 ? 20.668 -6.347 -14.776 1.00 36.53 66 SER A O 1
ATOM 542 N N . GLU A 1 67 ? 18.590 -6.019 -15.555 1.00 40.47 67 GLU A N 1
ATOM 543 C CA . GLU A 1 67 ? 18.591 -7.134 -16.518 1.00 40.47 67 GLU A CA 1
ATOM 544 C C . GLU A 1 67 ? 18.320 -6.645 -17.951 1.00 40.47 67 GLU A C 1
ATOM 546 O O . GLU A 1 67 ? 17.393 -7.102 -18.622 1.00 40.47 67 GLU A O 1
ATOM 551 N N . GLY A 1 68 ? 19.129 -5.686 -18.412 1.00 34.75 68 GLY A N 1
ATOM 552 C CA . GLY A 1 68 ? 19.158 -5.198 -19.794 1.00 34.75 68 GLY A CA 1
ATOM 553 C C . GLY A 1 68 ? 20.579 -5.041 -20.308 1.00 34.75 68 GLY A C 1
ATOM 554 O O . GLY A 1 68 ? 21.398 -4.460 -19.562 1.00 34.75 68 GLY A O 1
#

Foldseek 3Di:
DDWDQDPNDIDDPDDDPDDPDDDDPLDDLVVVCVVVPPPDPVVNVVSVVVSVPPDDPPDVVVVVPPPD

pLDDT: mean 81.11, std 19.45, range [34.75, 97.69]